Protein AF-A0A3C0CHG9-F1 (afdb_monomer_lite)

pLDDT: mean 82.97, std 8.69, range [50.59, 94.19]

Foldseek 3Di:
DVVLLVLLLVVQVVVVDWAAPVVSCVVVVQDPVCVVVNVVSVVVCVVVLQWDADPVRTIHGDPPFPFFKWFFQADEPFWTWTAGPVGDDIAIETPVQCPQADHGFIFGWGPWDQDPVGIYTGGPDGPGHDAQKWKFFWADDPNFIWGDTPGRYPDTHTDDDDPDPVDDGGDIDIDRDDDD

Radius of gyration: 2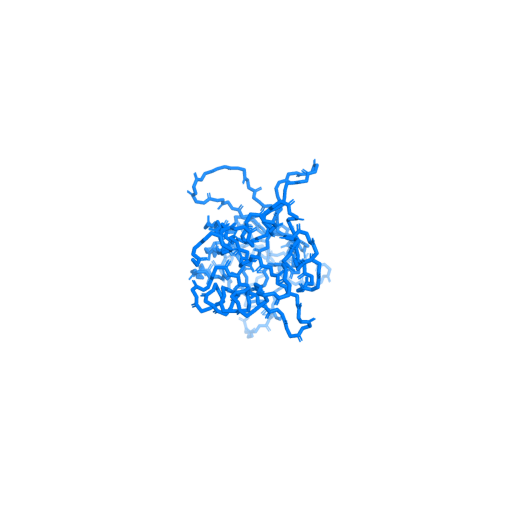4.51 Å; chains: 1; bounding box: 58×36×68 Å

Secondary structure (DSSP, 8-state):
-HHHHHHHHHHHHHH-S-EEHHHHHHHTT--GGGHHHHHHHHHHHHHTTSSEEETTTEEE-------EEEEEEEEETTEEEEEETT--SPEEEEGGG-TT--TT-EEEEEEEEEETTEEEEEEEEEEEPPP-EEEEEEEEETTEEEEEESSSB-SPEE----S-----TT-EEEEE----

Structure (mmCIF, N/CA/C/O backbone):
data_AF-A0A3C0CHG9-F1
#
_entry.id   AF-A0A3C0CHG9-F1
#
loop_
_atom_site.group_PDB
_atom_site.id
_atom_site.type_symbol
_atom_site.label_atom_id
_atom_site.label_alt_id
_atom_site.label_comp_id
_atom_site.label_asym_id
_atom_site.label_entity_id
_atom_site.label_seq_id
_atom_site.pdbx_PDB_ins_code
_atom_site.Cartn_x
_atom_site.Cartn_y
_atom_site.Cartn_z
_atom_site.occupancy
_atom_site.B_iso_or_equiv
_atom_site.auth_seq_id
_atom_site.auth_comp_id
_atom_site.auth_asym_id
_atom_site.auth_atom_id
_atom_site.pdbx_PDB_model_num
ATOM 1 N N . MET A 1 1 ? -29.498 -2.307 28.612 1.00 56.59 1 MET A N 1
ATOM 2 C CA . MET A 1 1 ? -28.122 -2.745 28.274 1.00 56.59 1 MET A CA 1
ATOM 3 C C . MET A 1 1 ? -27.524 -1.902 27.150 1.00 56.59 1 MET A C 1
ATOM 5 O O . MET A 1 1 ? -26.528 -1.250 27.419 1.00 56.59 1 MET A O 1
ATOM 9 N N . LYS A 1 2 ? -28.190 -1.770 25.990 1.00 63.25 2 LYS A N 1
ATOM 10 C CA . LYS A 1 2 ? -27.731 -0.972 24.826 1.00 63.25 2 LYS A CA 1
ATOM 11 C C . LYS A 1 2 ? -27.345 0.496 25.087 1.00 63.25 2 LYS A C 1
ATOM 13 O O . LYS A 1 2 ? -26.587 1.084 24.329 1.00 63.25 2 LYS A O 1
ATOM 18 N N . GLU A 1 3 ? -27.856 1.107 26.150 1.00 77.06 3 GLU A N 1
ATOM 19 C CA . GLU A 1 3 ? -27.596 2.518 26.459 1.00 77.06 3 GLU A CA 1
ATOM 20 C C . GLU A 1 3 ? -26.171 2.760 26.979 1.00 77.06 3 GLU A C 1
ATOM 22 O O . GLU A 1 3 ? -25.539 3.737 26.594 1.00 77.06 3 GLU A O 1
ATOM 27 N N . ILE A 1 4 ? -25.625 1.823 27.768 1.00 79.56 4 ILE A N 1
ATOM 28 C CA . ILE A 1 4 ? -24.233 1.885 28.250 1.00 79.56 4 ILE A CA 1
ATOM 29 C C . ILE A 1 4 ? -23.265 1.616 27.092 1.00 79.56 4 ILE A C 1
ATOM 31 O O . ILE A 1 4 ? -22.248 2.290 26.969 1.00 79.56 4 ILE A O 1
ATOM 35 N N . GLU A 1 5 ? -23.603 0.671 26.213 1.00 80.75 5 GLU A N 1
ATOM 36 C CA . GLU A 1 5 ? -22.814 0.346 25.020 1.00 80.75 5 GLU A CA 1
ATOM 37 C C . GLU A 1 5 ? -22.651 1.565 24.099 1.00 80.75 5 GLU A C 1
ATOM 39 O O . GLU A 1 5 ? -21.535 1.930 23.731 1.00 80.75 5 GLU A O 1
ATOM 44 N N . ASN A 1 6 ? -23.757 2.251 23.790 1.00 82.00 6 ASN A N 1
ATOM 45 C CA . ASN A 1 6 ? -23.735 3.454 22.957 1.00 82.00 6 ASN A CA 1
ATOM 46 C C . ASN A 1 6 ? -22.951 4.601 23.608 1.00 82.00 6 ASN A C 1
ATOM 48 O O . ASN A 1 6 ? -22.260 5.342 22.914 1.00 82.00 6 ASN A O 1
ATOM 52 N N . GLN A 1 7 ? -23.027 4.748 24.934 1.00 83.69 7 GLN A N 1
ATOM 53 C CA . GLN A 1 7 ? -22.243 5.753 25.651 1.00 83.69 7 GLN A CA 1
ATOM 54 C C . GLN A 1 7 ? -20.735 5.465 25.593 1.00 83.69 7 GLN A C 1
ATOM 56 O O . GLN A 1 7 ? -19.954 6.401 25.434 1.00 83.69 7 GLN A O 1
ATOM 61 N N . ILE A 1 8 ? -20.319 4.194 25.676 1.00 83.88 8 ILE A N 1
ATOM 62 C CA . ILE A 1 8 ? -18.909 3.797 25.522 1.00 83.88 8 ILE A CA 1
ATOM 63 C C . ILE A 1 8 ? -18.410 4.150 24.120 1.00 83.88 8 ILE A C 1
ATOM 65 O O . ILE A 1 8 ? -17.364 4.784 23.997 1.00 83.88 8 ILE A O 1
ATOM 69 N N . ILE A 1 9 ? -19.167 3.784 23.078 1.00 82.44 9 ILE A N 1
ATOM 70 C CA . ILE A 1 9 ? -18.822 4.102 21.684 1.00 82.44 9 ILE A CA 1
ATOM 71 C C . ILE A 1 9 ? -18.689 5.614 21.510 1.00 82.44 9 ILE A C 1
ATOM 73 O O . ILE A 1 9 ? -17.646 6.078 21.064 1.00 82.44 9 ILE A O 1
ATOM 77 N N . ARG A 1 10 ? -19.691 6.384 21.942 1.00 82.69 10 ARG A N 1
ATOM 78 C CA . ARG A 1 10 ? -19.687 7.843 21.813 1.00 82.69 10 ARG A CA 1
ATOM 79 C C . ARG A 1 10 ? -18.509 8.495 22.539 1.00 82.69 10 ARG A C 1
ATOM 81 O O . ARG A 1 10 ? -17.868 9.380 21.991 1.00 82.69 10 ARG A O 1
ATOM 88 N N . CYS A 1 11 ? -18.186 8.030 23.745 1.00 82.75 11 CYS A N 1
ATOM 89 C CA . CYS A 1 11 ? -17.047 8.536 24.510 1.00 82.75 11 CYS A CA 1
ATOM 90 C C . CYS A 1 11 ? -15.707 8.252 23.806 1.00 82.75 11 CYS A C 1
ATOM 92 O O . CYS A 1 11 ? -14.792 9.075 23.842 1.00 82.75 11 CYS A O 1
ATOM 94 N N . LEU A 1 12 ? -15.586 7.092 23.154 1.00 81.62 12 LEU A N 1
ATOM 95 C CA . LEU A 1 12 ? -14.411 6.747 22.353 1.00 81.62 12 LEU A CA 1
ATOM 96 C C . LEU A 1 12 ? -14.358 7.543 21.036 1.00 81.62 12 LEU A C 1
ATOM 98 O O . LEU A 1 12 ? -13.265 7.925 20.620 1.00 81.62 12 LEU A O 1
ATOM 102 N N . GLU A 1 13 ? -15.506 7.822 20.407 1.00 77.62 13 GLU A N 1
ATOM 103 C CA . GLU A 1 13 ? -15.609 8.660 19.201 1.00 77.62 13 GLU A CA 1
ATOM 104 C C . GLU A 1 13 ? -15.203 10.110 19.502 1.00 77.62 13 GLU A C 1
ATOM 106 O O . GLU A 1 13 ? -14.394 10.679 18.773 1.00 77.62 13 GLU A O 1
ATOM 111 N N . GLU A 1 14 ? -15.691 10.682 20.608 1.00 76.56 14 GLU A N 1
ATOM 112 C CA . GLU A 1 14 ? -15.357 12.045 21.048 1.00 76.56 14 GLU A CA 1
ATOM 113 C C . GLU A 1 14 ? -13.877 12.179 21.454 1.00 76.56 14 GLU A C 1
ATOM 115 O O . GLU A 1 14 ? -13.256 13.214 21.211 1.00 76.56 14 GLU A O 1
ATOM 120 N N . SER A 1 15 ? -13.275 11.130 22.027 1.00 72.00 15 SER A N 1
ATOM 121 C CA . SER A 1 15 ? -11.857 11.145 22.411 1.00 72.00 15 SER A CA 1
ATOM 122 C C . SER A 1 15 ? -10.896 10.917 21.240 1.00 72.00 15 SER A C 1
ATOM 124 O O . SER A 1 15 ? -9.725 11.290 21.355 1.00 72.00 15 SER A O 1
ATOM 126 N N . GLY A 1 16 ? -11.326 10.241 20.168 1.00 64.94 16 GLY A N 1
ATOM 127 C CA . GLY A 1 16 ? -10.502 9.923 18.993 1.00 64.94 16 GLY A CA 1
ATOM 128 C C . GLY A 1 16 ? -9.235 9.094 19.271 1.00 64.94 16 GLY A C 1
ATOM 129 O O . GLY A 1 16 ? -8.379 8.961 18.397 1.00 64.94 16 GLY A O 1
ATOM 130 N N . GLN A 1 17 ? -9.066 8.560 20.485 1.00 73.25 17 GLN A N 1
ATOM 131 C CA . GLN A 1 17 ? -7.865 7.852 20.935 1.00 73.25 17 GLN A CA 1
ATOM 132 C C . GLN A 1 17 ? -8.225 6.663 21.828 1.00 73.25 17 GLN A C 1
ATOM 134 O O . GLN A 1 17 ? -9.326 6.560 22.365 1.00 73.25 17 GLN A O 1
ATOM 139 N N . SER A 1 18 ? -7.262 5.756 22.025 1.00 78.81 18 SER A N 1
ATOM 140 C CA . SER A 1 18 ? -7.417 4.673 23.000 1.00 78.81 18 SER A CA 1
ATOM 141 C C . SER A 1 18 ? -7.530 5.235 24.419 1.00 78.81 18 SER A C 1
ATOM 143 O O . SER A 1 18 ? -6.669 6.008 24.839 1.00 78.81 18 SER A O 1
ATOM 145 N N . LEU A 1 19 ? -8.528 4.799 25.183 1.00 83.31 19 LEU A N 1
ATOM 146 C CA . LEU A 1 19 ? -8.748 5.210 26.570 1.00 83.31 19 LEU A CA 1
ATOM 147 C C . LEU A 1 19 ? -8.540 4.034 27.535 1.00 83.31 19 LEU A C 1
ATOM 149 O O . LEU A 1 19 ? -8.938 2.905 27.239 1.00 83.31 19 LEU A O 1
ATOM 153 N N . PRO A 1 20 ? -7.929 4.241 28.712 1.00 86.44 20 PRO A N 1
ATOM 154 C CA . PRO A 1 20 ? -7.931 3.234 29.766 1.00 86.44 20 PRO A CA 1
ATOM 155 C C . PRO A 1 20 ? -9.354 2.966 30.271 1.00 86.44 20 PRO A C 1
ATOM 157 O O . PRO A 1 20 ? -10.144 3.894 30.438 1.00 86.44 20 PRO A O 1
ATOM 160 N N . ILE A 1 21 ? -9.645 1.720 30.661 1.00 85.00 21 ILE A N 1
ATOM 161 C CA . ILE A 1 21 ? -10.936 1.352 31.286 1.00 85.00 21 ILE A CA 1
ATOM 162 C C . ILE A 1 21 ? -11.252 2.239 32.505 1.00 85.00 21 ILE A C 1
ATOM 164 O O . ILE A 1 21 ? -12.405 2.574 32.769 1.00 85.00 21 ILE A O 1
ATOM 168 N N . ARG A 1 22 ? -10.221 2.651 33.254 1.00 84.06 22 ARG A N 1
ATOM 169 C CA . ARG A 1 22 ? -10.377 3.534 34.419 1.00 84.06 22 ARG A CA 1
ATOM 170 C C . ARG A 1 22 ? -10.904 4.918 34.052 1.00 84.06 22 ARG A C 1
ATOM 172 O O . ARG A 1 22 ? -11.677 5.467 34.831 1.00 84.06 22 ARG A O 1
ATOM 179 N N . ASP A 1 23 ? -10.491 5.453 32.910 1.00 84.75 23 ASP A N 1
ATOM 180 C CA . ASP A 1 23 ? -10.904 6.783 32.472 1.00 84.75 23 ASP A CA 1
ATOM 181 C C . ASP A 1 23 ? -12.315 6.722 31.893 1.00 84.75 23 ASP A C 1
ATOM 183 O O . ASP A 1 23 ? -13.147 7.529 32.285 1.00 84.75 23 ASP A O 1
ATOM 187 N N . LEU A 1 24 ? -12.646 5.671 31.132 1.00 83.94 24 LEU A N 1
ATOM 188 C CA . LEU A 1 24 ? -14.024 5.410 30.695 1.00 83.94 24 LEU A CA 1
ATOM 189 C C . LEU A 1 24 ? -14.999 5.318 31.876 1.00 83.94 24 LEU A C 1
ATOM 191 O O . LEU A 1 24 ? -16.062 5.928 31.8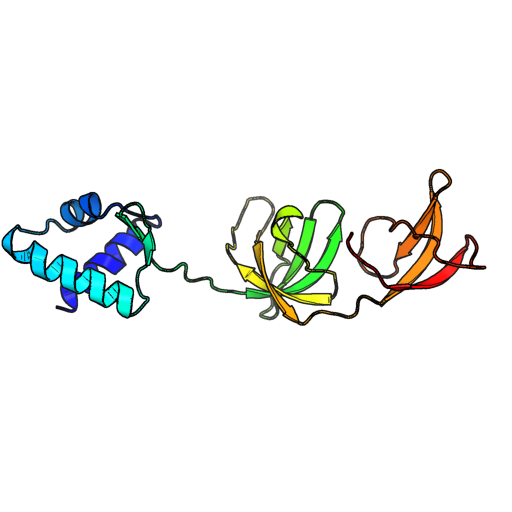52 1.00 83.94 24 LEU A O 1
ATOM 195 N N . LEU A 1 25 ? -14.630 4.609 32.949 1.00 84.69 25 LEU A N 1
ATOM 196 C CA . LEU A 1 25 ? -15.462 4.518 34.156 1.00 84.69 25 LEU A CA 1
ATOM 197 C C . LEU A 1 25 ? -15.693 5.880 34.830 1.00 84.69 25 LEU A C 1
ATOM 199 O O . LEU A 1 25 ? -16.756 6.088 35.422 1.00 84.69 25 LEU A O 1
ATOM 203 N N . LYS A 1 26 ? -14.701 6.779 34.783 1.00 83.81 26 LYS A N 1
ATOM 204 C CA . LYS A 1 26 ? -14.797 8.131 35.349 1.00 83.81 26 LYS A CA 1
ATOM 205 C C . LYS A 1 26 ? -15.635 9.049 34.467 1.00 83.81 26 LYS A C 1
ATOM 207 O O . LYS A 1 26 ? -16.535 9.700 34.992 1.00 83.81 26 LYS A O 1
ATOM 212 N N . GLU A 1 27 ? -15.367 9.056 33.166 1.00 82.19 27 GLU A N 1
ATOM 213 C CA . GLU A 1 27 ? -16.036 9.911 32.180 1.00 82.19 27 GLU A CA 1
ATOM 214 C C . GLU A 1 27 ? -17.534 9.602 32.119 1.00 82.19 27 GLU A C 1
ATOM 216 O O . GLU A 1 27 ? -18.383 10.482 32.240 1.00 82.19 27 GLU A O 1
ATOM 221 N N . LEU A 1 28 ? -17.869 8.310 32.102 1.00 80.88 28 LEU A N 1
ATOM 222 C CA . LEU A 1 28 ? -19.245 7.810 32.105 1.00 80.88 28 LEU A CA 1
ATOM 223 C C . LEU A 1 28 ? -19.903 7.841 33.495 1.00 80.88 28 LEU A C 1
ATOM 225 O O . LEU A 1 28 ? -21.049 7.420 33.648 1.00 80.88 28 LEU A O 1
ATOM 229 N N . ARG A 1 29 ? -19.180 8.307 34.525 1.00 82.88 29 ARG A N 1
ATOM 230 C CA . ARG A 1 29 ? -19.631 8.400 35.927 1.00 82.88 29 ARG A CA 1
ATOM 231 C C . ARG A 1 29 ? -20.322 7.122 36.421 1.00 82.88 29 ARG A C 1
ATOM 233 O O . ARG A 1 29 ? -21.344 7.169 37.111 1.00 82.88 29 ARG A O 1
ATOM 240 N N . VAL A 1 30 ? -19.752 5.965 36.081 1.00 81.31 30 VAL A N 1
ATOM 241 C CA . VAL A 1 30 ? -20.359 4.655 36.352 1.00 81.31 30 VAL A CA 1
ATOM 242 C C . VAL A 1 30 ? -20.411 4.402 37.859 1.00 81.31 30 VAL A C 1
ATOM 244 O O . VAL A 1 30 ? -19.385 4.320 38.543 1.00 81.31 30 VAL A O 1
ATOM 247 N N . ARG A 1 31 ? -21.623 4.234 38.399 1.00 81.12 31 ARG A N 1
ATOM 248 C CA . ARG A 1 31 ? -21.820 3.916 39.821 1.00 81.12 31 ARG A CA 1
ATOM 249 C C . ARG A 1 31 ? -21.332 2.501 40.138 1.00 81.12 31 ARG A C 1
ATOM 251 O O . ARG A 1 31 ? -21.325 1.621 39.280 1.00 81.12 31 ARG A O 1
ATOM 258 N N . ARG A 1 32 ? -20.982 2.230 41.406 1.00 78.88 32 ARG A N 1
ATOM 259 C CA . ARG A 1 32 ? -20.532 0.887 41.847 1.00 78.88 32 ARG A CA 1
ATOM 260 C C . ARG A 1 32 ? -21.523 -0.226 41.483 1.00 78.88 32 ARG A C 1
ATOM 262 O O . ARG A 1 32 ? -21.079 -1.300 41.095 1.00 78.88 32 ARG A O 1
ATOM 269 N N . SER A 1 33 ? -22.827 0.047 41.547 1.00 81.75 33 SER A N 1
ATOM 270 C CA . SER A 1 33 ? -23.891 -0.889 41.155 1.00 81.75 33 SER A CA 1
ATOM 271 C C . SER A 1 33 ? -23.913 -1.205 39.654 1.00 81.75 33 SER A C 1
ATOM 273 O O . SER A 1 33 ? -24.344 -2.283 39.263 1.00 81.75 33 SER A O 1
ATOM 275 N N . GLN A 1 34 ? -23.411 -0.299 38.812 1.00 81.25 34 GLN A N 1
ATOM 276 C CA . GLN A 1 34 ? -23.421 -0.418 37.352 1.00 81.25 34 GLN A CA 1
ATOM 277 C C . GLN A 1 34 ? -22.118 -0.993 36.784 1.00 81.25 34 GLN A C 1
ATOM 279 O O . GLN A 1 34 ? -22.065 -1.310 35.600 1.00 81.25 34 GLN A O 1
ATOM 284 N N . LYS A 1 35 ? -21.080 -1.203 37.609 1.00 82.06 35 LYS A N 1
ATOM 285 C CA . LYS A 1 35 ? -19.803 -1.780 37.153 1.00 82.06 35 LYS A CA 1
ATOM 286 C C . LYS A 1 35 ? -19.971 -3.132 36.461 1.00 82.06 35 LYS A C 1
ATOM 288 O O . LYS A 1 35 ? -19.344 -3.361 35.436 1.00 82.06 35 LYS A O 1
ATOM 293 N N . LYS A 1 36 ? -20.815 -4.018 36.999 1.00 84.94 36 LYS A N 1
ATOM 294 C CA . LYS A 1 36 ? -21.037 -5.351 36.416 1.00 84.94 36 LYS A CA 1
ATOM 295 C C . LYS A 1 36 ? -21.674 -5.254 35.023 1.00 84.94 36 LYS A C 1
ATOM 297 O O . LYS A 1 36 ? -21.240 -5.943 34.110 1.00 84.94 36 LYS A O 1
ATOM 302 N N . ALA A 1 37 ? -22.633 -4.341 34.863 1.00 85.06 37 ALA A N 1
ATOM 303 C CA . ALA A 1 37 ? -23.266 -4.055 33.578 1.00 85.06 37 ALA A CA 1
ATOM 304 C C . ALA A 1 37 ? -22.298 -3.389 32.585 1.00 85.06 37 ALA A C 1
ATOM 306 O O . ALA A 1 37 ? -22.366 -3.672 31.397 1.00 85.06 37 ALA A O 1
ATOM 307 N N . PHE A 1 38 ? -21.376 -2.545 33.063 1.00 86.31 38 PHE A N 1
ATOM 308 C CA . PHE A 1 38 ? -20.343 -1.925 32.232 1.00 86.31 38 PHE A CA 1
ATOM 309 C C . PHE A 1 38 ? -1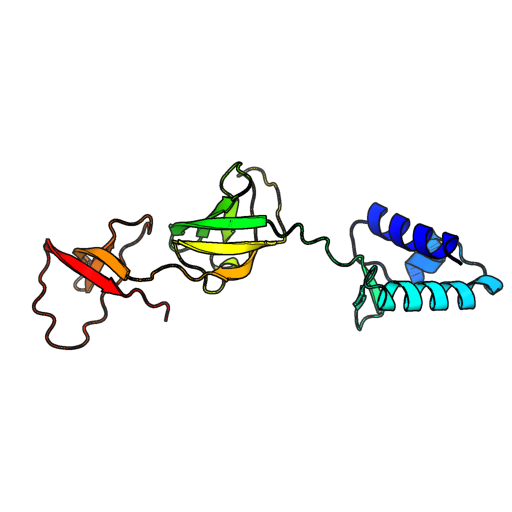9.369 -2.954 31.653 1.00 86.31 38 PHE A C 1
ATOM 311 O O . PHE A 1 38 ? -19.106 -2.922 30.459 1.00 86.31 38 PHE A O 1
ATOM 318 N N . PHE A 1 39 ? -18.863 -3.883 32.473 1.00 86.31 39 PHE A N 1
ATOM 319 C CA . PHE A 1 39 ? -17.983 -4.944 31.974 1.00 86.31 39 PHE A CA 1
ATOM 320 C C . PHE A 1 39 ? -18.712 -5.877 31.003 1.00 86.31 39 PHE A C 1
ATOM 322 O O . PHE A 1 39 ? -18.168 -6.170 29.952 1.00 86.31 39 PHE A O 1
ATOM 329 N N . GLN A 1 40 ? -19.971 -6.242 31.279 1.00 87.00 40 GLN A N 1
ATOM 330 C CA . GLN A 1 40 ? -20.780 -7.010 30.323 1.00 87.00 40 GLN A CA 1
ATOM 331 C C . GLN A 1 40 ? -20.997 -6.274 28.994 1.00 87.00 40 GLN A C 1
ATOM 333 O O . GLN A 1 40 ? -20.939 -6.898 27.942 1.00 87.00 40 GLN A O 1
ATOM 338 N N . ALA A 1 41 ? -21.236 -4.961 29.033 1.00 85.62 41 ALA A N 1
ATOM 339 C CA . ALA A 1 41 ? -21.348 -4.144 27.828 1.00 85.62 41 ALA A CA 1
ATOM 340 C C . ALA A 1 41 ? -20.014 -4.064 27.070 1.00 85.62 41 ALA A C 1
ATOM 342 O O . ALA A 1 41 ? -20.008 -4.107 25.847 1.00 85.62 41 ALA A O 1
ATOM 343 N N . LEU A 1 42 ? -18.887 -3.970 27.784 1.00 86.56 42 LEU A N 1
ATOM 344 C CA . LEU A 1 42 ? -17.552 -3.973 27.188 1.00 86.56 42 LEU A CA 1
ATOM 345 C C . LEU A 1 42 ? -17.269 -5.307 26.480 1.00 86.56 42 LEU A C 1
ATOM 347 O O . LEU A 1 42 ? -16.907 -5.303 25.311 1.00 86.56 42 LEU A O 1
ATOM 351 N N . ASP A 1 43 ? -17.503 -6.427 27.164 1.00 86.12 43 ASP A N 1
ATOM 352 C CA . ASP A 1 43 ? -17.299 -7.772 26.615 1.00 86.12 43 ASP A CA 1
ATOM 353 C C . ASP A 1 43 ? -18.228 -8.025 25.416 1.00 86.12 43 ASP A C 1
ATOM 355 O O . ASP A 1 43 ? -17.807 -8.594 24.411 1.00 86.12 43 ASP A O 1
ATOM 359 N N . GLY A 1 44 ? -19.480 -7.557 25.490 1.00 86.44 44 GLY A N 1
ATOM 360 C CA . GLY A 1 44 ? -20.436 -7.626 24.383 1.00 86.44 44 GLY A CA 1
ATOM 361 C C . GLY A 1 44 ? -20.002 -6.789 23.179 1.00 86.44 44 GLY A C 1
ATOM 362 O O . GLY A 1 44 ? -20.051 -7.264 22.051 1.00 86.44 44 GLY A O 1
ATOM 363 N N . LEU A 1 45 ? -19.506 -5.570 23.403 1.00 85.31 45 LEU A N 1
ATOM 364 C CA . LEU A 1 45 ? -18.968 -4.717 22.340 1.00 85.31 45 LEU A CA 1
ATOM 365 C C . LEU A 1 45 ? -17.681 -5.279 21.723 1.00 85.31 45 LEU A C 1
ATOM 367 O O . LEU A 1 45 ? -17.444 -5.072 20.532 1.00 85.31 45 LEU A O 1
ATOM 371 N N . GLU A 1 46 ? -16.846 -5.952 22.516 1.00 83.12 46 GLU A N 1
ATOM 372 C CA . GLU A 1 46 ? -15.645 -6.638 22.035 1.00 83.12 46 GLU A CA 1
ATOM 373 C C . GLU A 1 46 ? -16.017 -7.873 21.202 1.00 83.12 46 GLU A C 1
ATOM 375 O O . GLU A 1 46 ? -15.483 -8.051 20.108 1.00 83.12 46 GLU A O 1
ATOM 380 N N . GLN A 1 47 ? -16.988 -8.677 21.656 1.00 82.50 47 GLN A N 1
ATOM 381 C CA . GLN A 1 47 ? -17.537 -9.799 20.881 1.00 82.50 47 GLN A CA 1
ATOM 382 C C . GLN A 1 47 ? -18.203 -9.345 19.579 1.00 82.50 47 GLN A C 1
ATOM 384 O O . GLN A 1 47 ? -18.005 -9.975 18.542 1.00 82.50 47 GLN A O 1
ATOM 389 N N . ASP A 1 48 ? -18.942 -8.236 19.618 1.00 80.69 48 ASP A N 1
ATOM 390 C CA . ASP A 1 48 ? -19.561 -7.617 18.443 1.00 80.69 48 ASP A CA 1
ATOM 391 C C . ASP A 1 48 ? -18.528 -6.946 17.514 1.00 80.69 48 ASP A C 1
ATOM 393 O O . ASP A 1 48 ? -18.891 -6.442 16.449 1.00 80.69 48 ASP A O 1
ATOM 397 N N . GLY A 1 49 ? -17.250 -6.882 17.910 1.00 75.94 49 GLY A N 1
ATOM 398 C CA . GLY A 1 49 ? -16.184 -6.238 17.143 1.00 75.94 49 GLY A CA 1
ATOM 399 C C . GLY A 1 49 ? -16.346 -4.722 17.008 1.00 75.94 49 GLY A C 1
ATOM 400 O O . GLY A 1 49 ? -15.775 -4.126 16.098 1.00 75.94 49 GLY A O 1
ATOM 401 N N . LYS A 1 50 ? -17.134 -4.084 17.883 1.00 80.00 50 LYS A N 1
ATOM 402 C CA . LYS A 1 50 ? -17.368 -2.629 17.908 1.00 80.00 50 LYS A CA 1
ATOM 403 C C . LYS A 1 50 ? -16.344 -1.862 18.733 1.00 80.00 50 LYS A C 1
ATOM 405 O O . LYS A 1 50 ? -16.295 -0.640 18.618 1.00 80.00 50 LYS A O 1
ATOM 410 N N . ILE A 1 51 ? -15.562 -2.551 19.562 1.00 84.94 51 ILE A N 1
ATOM 411 C CA . ILE A 1 51 ? -14.396 -2.036 20.293 1.00 84.94 51 ILE A CA 1
ATOM 412 C C . ILE A 1 51 ? -13.302 -3.104 20.307 1.00 84.94 51 ILE A C 1
ATOM 414 O O . ILE A 1 51 ? -13.589 -4.295 20.233 1.00 84.94 51 ILE A O 1
ATOM 418 N N . THR A 1 52 ? -12.057 -2.675 20.473 1.00 79.56 52 THR A N 1
ATOM 419 C CA . THR A 1 52 ? -10.913 -3.563 20.676 1.00 79.56 52 THR A CA 1
ATOM 420 C C . THR A 1 52 ? -10.243 -3.221 22.001 1.00 79.56 52 THR A C 1
ATOM 422 O O . THR A 1 52 ? -9.935 -2.052 22.279 1.00 79.56 52 THR A O 1
ATOM 425 N N . VAL A 1 53 ? -9.970 -4.232 22.828 1.00 82.06 53 VAL A N 1
ATOM 426 C CA . VAL A 1 53 ? -9.237 -4.058 24.085 1.00 82.06 53 VAL A CA 1
ATOM 427 C C . VAL A 1 53 ? -7.786 -4.502 23.899 1.00 82.06 53 VAL A C 1
ATOM 429 O O . VAL A 1 53 ? -7.466 -5.646 23.594 1.00 82.06 53 VAL A O 1
ATOM 432 N N . SER A 1 54 ? -6.853 -3.570 24.073 1.00 78.00 54 SER A N 1
ATOM 433 C CA . SER A 1 54 ? -5.422 -3.878 24.062 1.00 78.00 54 SER A CA 1
ATOM 434 C C . SER A 1 54 ? -5.031 -4.676 25.310 1.00 78.00 54 SER A C 1
ATOM 436 O O . SER A 1 54 ? -5.574 -4.443 26.390 1.00 78.00 54 SER A O 1
ATOM 438 N N . LYS A 1 55 ? -3.976 -5.502 25.222 1.00 71.06 55 LYS A N 1
ATOM 439 C CA . LYS A 1 55 ? -3.388 -6.242 26.364 1.00 71.06 55 LYS A CA 1
ATOM 440 C C . LYS A 1 55 ? -3.032 -5.356 27.570 1.00 71.06 55 LYS A C 1
ATOM 442 O O . LYS A 1 55 ? -2.898 -5.853 28.680 1.00 71.06 55 LYS A O 1
ATOM 447 N N . LYS A 1 56 ? -2.876 -4.042 27.363 1.00 71.25 56 LYS A N 1
ATOM 448 C CA . LYS A 1 56 ? -2.635 -3.039 28.418 1.00 71.25 56 LYS A CA 1
ATOM 449 C C . LYS A 1 56 ? -3.920 -2.501 29.080 1.00 71.25 56 LYS A C 1
ATOM 451 O O . LYS A 1 56 ? -3.843 -1.524 29.819 1.00 71.25 56 LYS A O 1
ATOM 456 N N . GLY A 1 57 ? -5.093 -3.077 28.801 1.00 75.38 57 GLY A N 1
ATOM 457 C CA . GLY A 1 57 ? -6.381 -2.631 29.352 1.00 75.38 57 GLY A CA 1
ATOM 458 C C . GLY A 1 57 ? -6.855 -1.284 28.795 1.00 75.38 57 GLY A C 1
ATOM 459 O O . GLY A 1 57 ? -7.493 -0.503 29.506 1.00 75.38 57 GLY A O 1
ATOM 460 N N . ARG A 1 58 ? -6.489 -0.982 27.543 1.00 80.44 58 ARG A N 1
ATOM 461 C CA . ARG A 1 58 ? -6.933 0.219 26.822 1.00 80.44 58 ARG A CA 1
ATOM 462 C C . ARG A 1 58 ? -7.977 -0.166 25.789 1.00 80.44 58 ARG A C 1
ATOM 464 O O . ARG A 1 58 ? -7.727 -1.061 24.987 1.00 80.44 58 ARG A O 1
ATOM 471 N N . VAL A 1 59 ? -9.097 0.532 25.800 1.00 83.88 59 VAL A N 1
ATOM 472 C CA . VAL A 1 59 ? -10.215 0.350 24.883 1.00 83.88 59 VAL A CA 1
ATOM 473 C C . VAL A 1 59 ? -10.082 1.373 23.765 1.00 83.88 59 VAL A C 1
ATOM 475 O O . VAL A 1 59 ? -9.775 2.537 24.018 1.00 83.88 59 VAL A O 1
ATOM 478 N N . HIS A 1 60 ? -10.277 0.943 22.531 1.00 82.38 60 HIS A N 1
ATOM 479 C CA . HIS A 1 60 ? -10.345 1.819 21.369 1.00 82.38 60 HIS A CA 1
ATOM 480 C C . HIS A 1 60 ? -11.444 1.324 20.445 1.00 82.38 60 HIS A C 1
ATOM 482 O O . HIS A 1 60 ? -11.794 0.144 20.468 1.00 82.38 60 HIS A O 1
ATOM 488 N N . LEU A 1 61 ? -11.990 2.228 19.638 1.00 77.81 61 LEU A N 1
ATOM 489 C CA . LEU A 1 61 ? -12.805 1.800 18.514 1.00 77.81 61 LEU A CA 1
ATOM 490 C C . LEU A 1 61 ? -11.907 0.998 17.561 1.00 77.81 61 LEU A C 1
ATOM 492 O O . LEU A 1 61 ? -10.732 1.353 17.407 1.00 77.81 61 LEU A O 1
ATOM 496 N N . PRO A 1 62 ? -12.423 -0.072 16.934 1.00 67.94 62 PRO A N 1
ATOM 497 C CA . PRO A 1 62 ? -11.759 -0.678 15.803 1.00 67.94 62 PRO A CA 1
ATOM 498 C C . PRO A 1 62 ? -11.601 0.467 14.824 1.00 67.94 62 PRO A C 1
ATOM 500 O O . PRO A 1 62 ? -12.578 1.167 14.538 1.00 67.94 62 PRO A O 1
ATOM 503 N N . GLU A 1 63 ? -10.370 0.727 14.391 1.00 59.94 63 GLU A N 1
ATOM 504 C CA . GLU A 1 63 ? -10.151 1.715 13.351 1.00 59.94 63 GLU A CA 1
ATOM 505 C C . GLU A 1 63 ? -11.128 1.359 12.230 1.00 59.94 63 GLU A C 1
ATOM 507 O O . GLU A 1 63 ? -11.017 0.286 11.625 1.00 59.94 63 GLU A O 1
ATOM 512 N N . LYS A 1 64 ? -12.123 2.228 11.990 1.00 50.59 64 LYS A N 1
ATOM 513 C CA . LYS A 1 64 ? -12.831 2.270 10.717 1.00 50.59 64 LYS A CA 1
ATOM 514 C C . LYS A 1 64 ? -11.744 2.637 9.724 1.00 50.59 64 LYS A C 1
ATOM 516 O O . LYS A 1 64 ? -11.542 3.800 9.395 1.00 50.59 64 LYS A O 1
ATOM 521 N N . SER A 1 65 ? -10.963 1.639 9.339 1.00 52.75 65 SER A N 1
ATOM 522 C CA . SER A 1 65 ? -10.146 1.679 8.156 1.00 52.75 65 SER A CA 1
ATOM 523 C C . SER A 1 65 ? -11.175 1.793 7.051 1.00 52.75 65 SER A C 1
ATOM 525 O O . SER A 1 65 ? -11.722 0.803 6.577 1.00 52.75 65 SER A O 1
ATOM 527 N N . SER A 1 66 ? -11.526 3.031 6.710 1.00 59.94 66 SER A N 1
ATOM 528 C CA . SER A 1 66 ? -12.000 3.357 5.378 1.00 59.94 66 SER A CA 1
ATOM 529 C C . SER A 1 66 ? -10.842 2.979 4.466 1.00 59.94 66 SER A C 1
ATOM 531 O O . SER A 1 66 ? -9.973 3.798 4.169 1.00 59.94 66 SER A O 1
ATOM 533 N N . ALA A 1 67 ? -10.735 1.678 4.209 1.00 73.69 67 ALA A N 1
ATOM 534 C CA . ALA A 1 67 ? -9.732 1.122 3.350 1.00 73.69 67 ALA A CA 1
ATOM 535 C C . ALA A 1 67 ? -10.090 1.644 1.968 1.00 73.69 67 ALA A C 1
ATOM 537 O O . ALA A 1 67 ? -11.162 1.333 1.453 1.00 73.69 67 ALA A O 1
ATOM 538 N N . VAL A 1 68 ? -9.249 2.517 1.434 1.00 84.44 68 VAL A N 1
ATOM 539 C CA . VAL A 1 68 ? -9.454 3.064 0.098 1.00 84.44 68 VAL A CA 1
ATOM 540 C C . VAL A 1 68 ? -8.754 2.135 -0.872 1.00 84.44 68 VAL A C 1
ATOM 542 O O . VAL A 1 68 ? -7.560 1.855 -0.725 1.00 84.44 68 VAL A O 1
ATOM 545 N N . GLU A 1 69 ? -9.515 1.614 -1.824 1.00 90.44 69 GLU A N 1
ATOM 546 C CA . GLU A 1 69 ? -8.971 0.868 -2.950 1.00 90.44 69 GLU A CA 1
ATOM 547 C C . GLU A 1 69 ? -8.273 1.846 -3.888 1.00 90.44 69 GLU A C 1
ATOM 549 O O . GLU A 1 69 ? -8.814 2.896 -4.239 1.00 90.44 69 GLU A O 1
ATOM 554 N N . ALA A 1 70 ? -7.021 1.542 -4.212 1.00 92.88 70 ALA A N 1
ATOM 555 C CA . ALA A 1 70 ? -6.194 2.406 -5.026 1.00 92.88 70 ALA A CA 1
ATOM 556 C C . ALA A 1 70 ? -5.175 1.606 -5.833 1.00 92.88 70 ALA A C 1
ATOM 558 O O . ALA A 1 70 ? -4.715 0.539 -5.423 1.00 92.88 70 ALA A O 1
ATOM 559 N N . THR A 1 71 ? -4.732 2.183 -6.941 1.00 94.19 71 THR A N 1
ATOM 560 C CA . THR A 1 71 ? -3.689 1.619 -7.800 1.00 94.19 71 THR A CA 1
ATOM 561 C C . THR A 1 71 ? -2.385 2.391 -7.634 1.00 94.19 71 THR A C 1
ATOM 563 O O . THR A 1 71 ? -2.376 3.620 -7.705 1.00 94.19 71 THR A O 1
ATOM 566 N N . ILE A 1 72 ? -1.247 1.711 -7.458 1.00 93.69 72 ILE A N 1
ATOM 567 C CA . ILE A 1 72 ? 0.057 2.398 -7.441 1.00 93.69 72 ILE A CA 1
ATOM 568 C C . ILE A 1 72 ? 0.388 2.910 -8.849 1.00 93.69 72 ILE A C 1
ATOM 570 O O . ILE A 1 72 ? 0.630 2.122 -9.764 1.00 93.69 72 ILE A O 1
ATOM 574 N N . VAL A 1 73 ? 0.465 4.230 -9.016 1.00 92.38 73 VAL A N 1
ATOM 575 C CA . VAL A 1 73 ? 0.662 4.874 -10.328 1.00 92.38 73 VAL A CA 1
ATOM 576 C C . VAL A 1 73 ? 2.088 5.349 -10.572 1.00 92.38 73 VAL A C 1
ATOM 578 O O . VAL A 1 73 ? 2.512 5.445 -11.720 1.00 92.38 73 VAL A O 1
ATOM 581 N N . SER A 1 74 ? 2.854 5.647 -9.524 1.00 90.88 74 SER A N 1
ATOM 582 C CA . SER A 1 74 ? 4.251 6.069 -9.671 1.00 90.88 74 SER A CA 1
ATOM 583 C C . SER A 1 74 ? 5.088 5.685 -8.467 1.00 90.88 74 SER A C 1
ATOM 585 O O . SER A 1 74 ? 4.569 5.591 -7.358 1.00 90.88 74 SER A O 1
ATOM 587 N N . TYR A 1 75 ? 6.385 5.472 -8.681 1.00 90.56 75 TYR A N 1
ATOM 588 C CA . TYR A 1 75 ? 7.296 4.989 -7.649 1.00 90.56 75 TYR A CA 1
ATOM 589 C C . TYR A 1 75 ? 8.639 5.727 -7.730 1.00 90.56 75 TYR A C 1
ATOM 591 O O . TYR A 1 75 ? 9.315 5.738 -8.758 1.00 90.56 75 TYR A O 1
ATOM 599 N N . SER A 1 76 ? 9.062 6.289 -6.603 1.00 89.19 76 SER A N 1
ATOM 600 C CA . SER A 1 76 ? 10.356 6.945 -6.383 1.00 89.19 76 SER A CA 1
ATOM 601 C C . SER A 1 76 ? 11.121 6.251 -5.246 1.00 89.19 76 SER A C 1
ATOM 603 O O . SER A 1 76 ? 10.542 5.496 -4.469 1.00 89.19 76 SER A O 1
ATOM 605 N N . ARG A 1 77 ? 12.432 6.503 -5.098 1.00 82.44 77 ARG A N 1
ATOM 606 C CA . ARG A 1 77 ? 13.276 5.808 -4.095 1.00 82.44 77 ARG A CA 1
ATOM 607 C C . ARG A 1 77 ? 12.769 5.895 -2.643 1.00 82.44 77 ARG A C 1
ATOM 609 O O . ARG A 1 77 ? 13.069 4.991 -1.873 1.00 82.44 77 ARG A O 1
ATOM 616 N N . GLY A 1 78 ? 12.016 6.936 -2.275 1.00 86.25 78 GLY A N 1
ATOM 617 C CA . GLY A 1 78 ? 11.511 7.143 -0.907 1.00 86.25 78 GLY A CA 1
ATOM 618 C C . GLY A 1 78 ? 9.989 7.208 -0.766 1.00 86.25 78 GLY A C 1
ATOM 619 O O . GLY A 1 78 ? 9.481 7.320 0.344 1.00 86.25 78 GLY A O 1
ATOM 620 N N . PHE A 1 79 ? 9.241 7.165 -1.866 1.00 90.94 79 PHE A N 1
ATOM 621 C CA . PHE A 1 79 ? 7.786 7.282 -1.830 1.00 90.94 79 PHE A CA 1
ATOM 622 C C . PHE A 1 79 ? 7.157 6.779 -3.124 1.00 90.94 79 PHE A C 1
ATOM 624 O O . PHE A 1 79 ? 7.809 6.740 -4.166 1.00 90.94 79 PHE A O 1
ATOM 631 N N . ALA A 1 80 ? 5.878 6.448 -3.067 1.00 92.44 80 ALA A N 1
ATOM 632 C CA . ALA A 1 80 ? 5.055 6.180 -4.233 1.00 92.44 80 ALA A CA 1
ATOM 633 C C . ALA A 1 80 ? 3.763 6.990 -4.142 1.00 92.44 80 ALA A C 1
ATOM 635 O O . ALA A 1 80 ? 3.389 7.460 -3.065 1.00 92.44 80 ALA A O 1
ATOM 636 N N . PHE A 1 81 ? 3.089 7.125 -5.275 1.00 93.25 81 PHE A N 1
ATOM 637 C CA . PHE A 1 81 ? 1.736 7.658 -5.316 1.00 93.25 81 PHE A CA 1
ATOM 638 C C . PHE A 1 81 ? 0.757 6.561 -5.699 1.00 93.25 81 PHE A C 1
ATOM 640 O O . PHE A 1 81 ? 1.043 5.741 -6.580 1.00 93.25 81 PHE A O 1
ATOM 647 N N . ALA A 1 82 ? -0.392 6.575 -5.038 1.00 93.50 82 ALA A N 1
ATOM 648 C CA . ALA A 1 82 ? -1.502 5.686 -5.311 1.00 93.50 82 ALA A CA 1
ATOM 649 C C . ALA A 1 82 ? -2.725 6.499 -5.716 1.00 93.50 82 ALA A C 1
ATOM 651 O O . ALA A 1 82 ? -3.068 7.474 -5.052 1.00 93.50 82 ALA A O 1
ATOM 652 N N . ARG A 1 83 ? -3.370 6.089 -6.801 1.00 93.12 83 ARG A N 1
ATOM 653 C CA . ARG A 1 83 ? -4.592 6.705 -7.293 1.00 93.12 83 ARG A CA 1
ATOM 654 C C . ARG A 1 83 ? -5.803 5.975 -6.718 1.00 93.12 83 ARG A C 1
ATOM 656 O O . ARG A 1 83 ? -5.883 4.773 -6.963 1.00 93.12 83 ARG A O 1
ATOM 663 N N . PRO A 1 84 ? -6.703 6.657 -5.996 1.00 91.00 84 PRO A N 1
ATOM 664 C CA . PRO A 1 84 ? -7.959 6.067 -5.546 1.00 91.00 84 PRO A CA 1
ATOM 665 C C . PRO A 1 84 ? -8.823 5.600 -6.725 1.00 91.00 84 PRO A C 1
ATOM 667 O O . PRO A 1 84 ? -8.915 6.304 -7.735 1.00 91.00 84 PRO A O 1
ATOM 670 N N . ASP A 1 85 ? -9.484 4.453 -6.584 1.00 86.94 85 ASP A N 1
ATOM 671 C CA . ASP A 1 85 ? -10.396 3.916 -7.605 1.00 86.94 85 ASP A CA 1
ATOM 672 C C . ASP A 1 85 ? -11.757 4.646 -7.596 1.00 86.94 85 ASP A C 1
ATOM 674 O O . ASP A 1 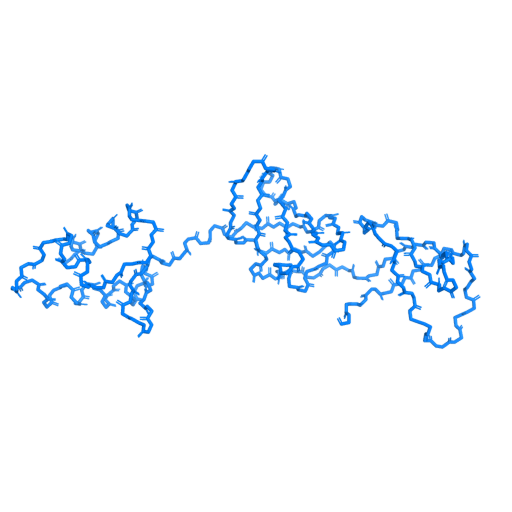85 ? -12.423 4.741 -8.628 1.00 86.94 85 ASP A O 1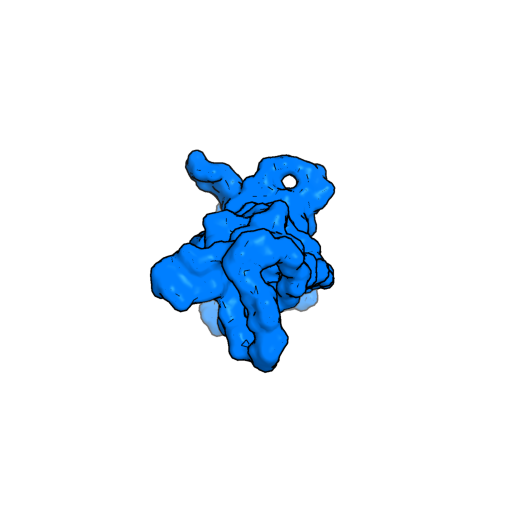
ATOM 678 N N . ASP A 1 86 ? -12.148 5.231 -6.458 1.00 77.00 86 ASP A N 1
ATOM 679 C CA . ASP A 1 86 ? -13.339 6.083 -6.301 1.00 77.00 86 ASP A CA 1
ATOM 680 C C . ASP A 1 86 ? -13.175 7.486 -6.916 1.00 77.00 86 ASP A C 1
ATOM 682 O O . ASP A 1 86 ? -14.140 8.249 -7.015 1.00 77.00 86 ASP A O 1
ATOM 686 N N . GLY A 1 87 ? -11.972 7.794 -7.404 1.00 73.56 87 GLY A N 1
ATOM 687 C CA . GLY A 1 87 ? -11.616 9.086 -7.964 1.00 73.56 87 GLY A CA 1
ATOM 688 C C . GLY A 1 87 ? -11.271 10.108 -6.882 1.00 73.56 87 GLY A C 1
ATOM 689 O O . GLY A 1 87 ? -11.815 10.122 -5.784 1.00 73.56 87 GLY A O 1
ATOM 690 N N . GLY A 1 88 ? -10.329 10.992 -7.194 1.00 80.25 88 GLY A N 1
ATOM 691 C CA . GLY A 1 88 ? -9.820 11.976 -6.246 1.00 80.25 88 GLY A CA 1
ATOM 692 C C . GLY A 1 88 ? -8.358 12.298 -6.505 1.00 80.25 88 GLY A C 1
ATOM 693 O O . GLY A 1 88 ? -7.813 11.966 -7.561 1.00 80.25 88 GLY A O 1
ATOM 694 N N . ASP A 1 89 ? -7.737 12.949 -5.527 1.00 83.25 89 ASP A N 1
ATOM 695 C CA . ASP A 1 89 ? -6.316 13.270 -5.572 1.00 83.25 89 ASP A CA 1
ATOM 696 C C . ASP A 1 89 ? -5.459 12.027 -5.295 1.00 83.25 89 ASP A C 1
ATOM 698 O O . ASP A 1 89 ? -5.815 11.154 -4.500 1.00 83.25 89 ASP A O 1
ATOM 702 N N . ASP A 1 90 ? -4.291 11.960 -5.936 1.00 90.50 90 ASP A N 1
ATOM 703 C CA . ASP A 1 90 ? -3.338 10.876 -5.709 1.00 90.50 90 ASP A CA 1
ATOM 704 C C . ASP A 1 90 ? -2.791 10.940 -4.265 1.00 90.50 90 ASP A C 1
ATOM 706 O O . ASP A 1 90 ? -2.309 11.977 -3.798 1.00 90.50 90 ASP A O 1
ATOM 710 N N . LEU A 1 91 ? -2.812 9.807 -3.559 1.00 90.31 91 LEU A N 1
ATOM 711 C CA . LEU A 1 91 ? -2.315 9.700 -2.190 1.00 90.31 91 LEU A CA 1
ATOM 712 C C . LEU A 1 91 ? -0.814 9.445 -2.166 1.00 90.31 91 LEU A C 1
ATOM 714 O O . LEU A 1 91 ? -0.295 8.538 -2.823 1.00 90.31 91 LEU A O 1
ATOM 718 N N . PHE A 1 92 ? -0.118 10.204 -1.329 1.00 92.44 92 PHE A N 1
ATOM 719 C CA . PHE A 1 92 ? 1.295 10.008 -1.052 1.00 92.44 92 PHE A CA 1
ATOM 720 C C . PHE A 1 92 ? 1.514 8.838 -0.086 1.00 92.44 92 PHE A C 1
ATOM 722 O O . PHE A 1 92 ? 0.926 8.783 0.994 1.00 92.44 92 PHE A O 1
ATOM 729 N N . ILE A 1 93 ? 2.436 7.939 -0.416 1.00 92.44 93 ILE A N 1
ATOM 730 C CA . ILE A 1 93 ? 2.792 6.805 0.438 1.00 92.44 93 ILE A CA 1
ATOM 731 C C . ILE A 1 93 ? 4.305 6.780 0.620 1.00 92.44 93 ILE A C 1
ATOM 733 O O . ILE A 1 93 ? 5.065 6.697 -0.343 1.00 92.44 93 ILE A O 1
ATOM 737 N N . HIS A 1 94 ? 4.759 6.809 1.871 1.00 91.44 94 HIS A N 1
ATOM 738 C CA . HIS A 1 94 ? 6.182 6.688 2.186 1.00 91.44 94 HIS A CA 1
ATOM 739 C C . HIS A 1 94 ? 6.705 5.275 1.872 1.00 91.44 94 HIS A C 1
ATOM 741 O O . HIS A 1 94 ? 5.986 4.293 2.065 1.00 91.44 94 HIS A O 1
ATOM 747 N N . SER A 1 95 ? 7.968 5.137 1.455 1.00 87.94 95 SER A N 1
ATOM 748 C CA . SER A 1 95 ? 8.577 3.840 1.101 1.00 87.94 95 SER A CA 1
ATOM 749 C C . SER A 1 95 ? 8.473 2.792 2.211 1.00 87.94 95 SER A C 1
ATOM 751 O O . SER A 1 95 ? 8.261 1.612 1.927 1.00 87.94 95 SER A O 1
ATOM 753 N N . ASP A 1 96 ? 8.565 3.225 3.470 1.00 88.00 96 ASP A N 1
ATOM 754 C CA . ASP A 1 96 ? 8.464 2.353 4.652 1.00 88.00 96 ASP A CA 1
ATOM 755 C C . ASP A 1 96 ? 7.048 1.805 4.859 1.00 88.00 96 ASP A C 1
ATOM 757 O O . ASP A 1 96 ? 6.842 0.788 5.518 1.00 88.00 96 ASP A O 1
ATOM 761 N N . LYS A 1 97 ? 6.057 2.494 4.289 1.00 89.00 97 LYS A N 1
ATOM 762 C CA . LYS A 1 97 ? 4.631 2.175 4.377 1.00 89.00 97 LYS A CA 1
ATOM 763 C C . LYS A 1 97 ? 4.092 1.537 3.100 1.00 89.00 97 LYS A C 1
ATOM 765 O O . LYS A 1 97 ? 2.916 1.194 3.056 1.00 89.00 97 LYS A O 1
ATOM 770 N N . LEU A 1 98 ? 4.941 1.341 2.087 1.00 85.88 98 LEU A N 1
ATOM 771 C CA . LEU A 1 98 ? 4.567 0.720 0.816 1.00 85.88 98 LEU A CA 1
ATOM 772 C C . LEU A 1 98 ? 4.457 -0.808 0.880 1.00 85.88 98 LEU A C 1
ATOM 774 O O . LEU A 1 98 ? 3.814 -1.420 0.028 1.00 85.88 98 LEU A O 1
ATOM 778 N N . LYS A 1 99 ? 5.128 -1.432 1.859 1.00 85.81 99 LYS A N 1
ATOM 779 C CA . LYS A 1 99 ? 5.325 -2.890 1.920 1.00 85.81 99 LYS A CA 1
ATOM 780 C C . LYS A 1 99 ? 5.910 -3.410 0.596 1.00 85.81 99 LYS A C 1
ATOM 782 O O . LYS A 1 99 ? 6.904 -2.864 0.125 1.00 85.81 99 LYS A O 1
ATOM 787 N N . ASP A 1 100 ? 5.280 -4.420 -0.007 1.00 84.62 100 ASP A N 1
ATOM 788 C CA . ASP A 1 100 ? 5.691 -5.072 -1.258 1.00 84.62 100 ASP A CA 1
ATOM 789 C C . ASP A 1 100 ? 4.990 -4.533 -2.512 1.00 84.62 100 ASP A C 1
ATOM 791 O O . ASP A 1 100 ? 5.159 -5.117 -3.591 1.00 84.62 100 ASP A O 1
ATOM 795 N N . ALA A 1 101 ? 4.197 -3.467 -2.373 1.00 89.06 101 ALA A N 1
ATOM 796 C CA . ALA A 1 101 ? 3.474 -2.877 -3.488 1.00 89.06 101 ALA A CA 1
ATOM 797 C C . ALA A 1 101 ? 4.446 -2.322 -4.538 1.00 89.06 101 ALA A C 1
ATOM 799 O O . ALA A 1 101 ? 5.522 -1.805 -4.220 1.00 89.06 101 ALA A O 1
ATOM 800 N N . PHE A 1 102 ? 4.066 -2.450 -5.799 1.00 89.25 102 PHE A N 1
ATOM 801 C CA . PHE A 1 102 ? 4.792 -1.927 -6.945 1.00 89.25 102 PHE A CA 1
ATOM 802 C C . PHE A 1 102 ? 3.828 -1.244 -7.918 1.00 89.25 102 PHE A C 1
ATOM 804 O O . PHE A 1 102 ? 2.618 -1.365 -7.768 1.00 89.25 102 PHE A O 1
ATOM 811 N N . ILE A 1 103 ? 4.356 -0.509 -8.900 1.00 90.38 103 ILE A N 1
ATOM 812 C CA . ILE A 1 103 ? 3.528 0.158 -9.916 1.00 90.38 103 ILE A CA 1
ATOM 813 C C . ILE A 1 103 ? 2.609 -0.860 -10.596 1.00 90.38 103 ILE A C 1
ATOM 815 O O . ILE A 1 103 ? 3.072 -1.919 -11.024 1.00 90.38 103 ILE A O 1
ATOM 819 N N . GLY A 1 104 ? 1.327 -0.512 -10.698 1.00 88.19 104 GLY A N 1
ATOM 820 C CA . GLY A 1 104 ? 0.275 -1.360 -11.254 1.00 88.19 104 GLY A CA 1
ATOM 821 C C . GLY A 1 104 ? -0.313 -2.382 -10.278 1.00 88.19 104 GLY A C 1
ATOM 822 O O . GLY A 1 104 ? -1.216 -3.111 -10.670 1.00 88.19 104 GLY A O 1
ATOM 823 N N . ASP A 1 105 ? 0.170 -2.461 -9.033 1.00 92.44 105 ASP A N 1
ATOM 824 C CA . ASP A 1 105 ? -0.492 -3.249 -7.988 1.00 92.44 105 ASP A CA 1
ATOM 825 C C . ASP A 1 105 ? -1.744 -2.496 -7.485 1.00 92.44 105 ASP A C 1
ATOM 827 O O . ASP A 1 105 ? -1.668 -1.297 -7.187 1.00 92.44 105 ASP A O 1
ATOM 831 N N . HIS A 1 106 ? -2.863 -3.213 -7.327 1.00 92.94 106 HIS A N 1
ATOM 832 C CA . HIS A 1 106 ? -4.034 -2.726 -6.590 1.00 92.94 106 HIS A CA 1
ATOM 833 C C . HIS A 1 106 ? -3.832 -2.971 -5.097 1.00 92.94 106 HIS A C 1
ATOM 835 O O . HIS A 1 106 ? -3.514 -4.081 -4.649 1.00 92.94 106 HIS A O 1
ATOM 841 N N . VAL A 1 107 ? -4.028 -1.926 -4.305 1.00 93.81 107 VAL A N 1
ATOM 842 C CA . VAL A 1 107 ? -3.755 -1.899 -2.874 1.00 93.81 107 VAL A CA 1
ATOM 843 C C . VAL A 1 107 ? -4.940 -1.351 -2.094 1.00 93.81 107 VAL A C 1
ATOM 845 O O . VAL A 1 107 ? -5.675 -0.487 -2.555 1.00 93.81 107 VAL A O 1
ATOM 848 N N . LEU A 1 108 ? -5.081 -1.841 -0.867 1.00 91.38 108 LEU A N 1
ATOM 849 C CA . LEU A 1 108 ? -5.958 -1.267 0.143 1.00 91.38 108 LEU A CA 1
ATOM 850 C C . LEU A 1 108 ? -5.136 -0.320 1.009 1.00 91.38 108 LEU A C 1
ATOM 852 O O . LEU A 1 108 ? -4.188 -0.748 1.683 1.00 91.38 108 LEU A O 1
ATOM 856 N N . LEU A 1 109 ? -5.496 0.955 0.977 1.00 89.38 109 LEU A N 1
ATOM 857 C CA . LEU A 1 109 ? -4.853 2.026 1.719 1.00 89.38 109 LEU A CA 1
ATOM 858 C C . LEU A 1 109 ? -5.584 2.301 3.024 1.00 89.38 109 LEU A C 1
ATOM 860 O O . LEU A 1 109 ? -6.796 2.463 3.038 1.00 89.38 109 LEU A O 1
ATOM 864 N N . ASN A 1 110 ? -4.827 2.421 4.108 1.00 86.94 110 ASN A N 1
ATOM 865 C CA . ASN A 1 110 ? -5.327 2.722 5.444 1.00 86.94 110 ASN A CA 1
ATOM 866 C C . ASN A 1 110 ? -4.620 3.961 6.013 1.00 86.94 110 ASN A C 1
ATOM 868 O O . ASN A 1 110 ? -3.632 4.443 5.454 1.00 86.94 110 ASN A O 1
ATOM 872 N N . ASN A 1 111 ? -5.094 4.435 7.172 1.00 82.44 111 ASN A N 1
ATOM 873 C CA . ASN A 1 111 ? -4.484 5.536 7.928 1.00 82.44 111 ASN A CA 1
ATOM 874 C C . ASN A 1 111 ? -4.294 6.798 7.062 1.00 82.44 111 ASN A C 1
ATOM 876 O O . ASN A 1 111 ? -3.215 7.392 7.046 1.00 82.44 111 ASN A O 1
ATOM 880 N N . ILE A 1 112 ? -5.339 7.177 6.314 1.00 84.06 112 ILE A N 1
ATOM 881 C CA . ILE A 1 112 ? -5.315 8.355 5.444 1.00 84.06 112 ILE A CA 1
ATOM 882 C C . ILE A 1 112 ? -5.244 9.610 6.311 1.00 84.06 112 ILE A C 1
ATOM 884 O O . ILE A 1 112 ? -6.074 9.830 7.193 1.00 84.06 112 ILE A O 1
ATOM 888 N N . ARG A 1 113 ? -4.233 10.436 6.064 1.00 82.62 113 ARG A N 1
ATOM 889 C CA . ARG A 1 113 ? -3.971 11.677 6.789 1.00 82.62 113 ARG A CA 1
ATOM 890 C C . ARG A 1 113 ? -3.828 12.818 5.809 1.00 82.62 113 ARG A C 1
ATOM 892 O O . ARG A 1 113 ? -2.954 12.788 4.943 1.00 82.62 113 ARG A O 1
ATOM 899 N N . THR A 1 114 ? -4.634 13.850 5.996 1.00 79.06 114 THR A N 1
ATOM 900 C CA . THR A 1 114 ? -4.506 15.100 5.249 1.00 79.06 114 THR A CA 1
ATOM 901 C C . THR A 1 114 ? -3.452 15.975 5.915 1.00 79.06 114 THR A C 1
ATOM 903 O O . THR A 1 114 ? -3.575 16.321 7.090 1.00 79.06 114 THR A O 1
ATOM 906 N N . GLY A 1 115 ? -2.401 16.315 5.175 1.00 78.81 115 GLY A N 1
ATOM 907 C CA . GLY A 1 115 ? -1.352 17.226 5.614 1.00 78.81 115 GLY A CA 1
ATOM 908 C C . GLY A 1 115 ? -1.223 18.447 4.699 1.00 78.81 115 GLY A C 1
ATOM 909 O O . GLY A 1 115 ? -1.866 18.519 3.653 1.00 78.81 115 GLY A O 1
ATOM 910 N N . PRO A 1 116 ? -0.331 19.396 5.033 1.00 74.00 116 PRO A N 1
ATOM 911 C CA . PRO A 1 116 ? -0.098 20.600 4.229 1.00 74.00 116 PRO A CA 1
ATOM 912 C C . PRO A 1 116 ? 0.476 20.315 2.829 1.00 74.00 116 PRO A C 1
ATOM 914 O O . PRO A 1 116 ? 0.484 21.198 1.981 1.00 74.00 116 PRO A O 1
ATOM 917 N N . LYS A 1 117 ? 0.972 19.094 2.583 1.00 74.69 117 LYS A N 1
ATOM 918 C CA . LYS A 1 117 ? 1.522 18.641 1.294 1.00 74.69 117 LYS A CA 1
ATOM 919 C C . LYS A 1 117 ? 0.561 17.743 0.499 1.00 74.69 117 LYS A C 1
ATOM 921 O O . LYS A 1 117 ? 0.977 17.180 -0.506 1.00 74.69 117 LYS A O 1
ATOM 926 N N . GLY A 1 118 ? -0.680 17.583 0.962 1.00 80.69 118 GLY A N 1
ATOM 927 C CA . GLY A 1 118 ? -1.676 16.684 0.376 1.00 80.69 118 GLY A CA 1
ATOM 928 C C . GLY A 1 118 ? -2.039 15.513 1.289 1.00 80.69 118 GLY A C 1
ATOM 929 O O . GLY A 1 118 ? -1.678 15.476 2.471 1.00 80.69 118 GLY A O 1
ATOM 930 N N . GLN A 1 119 ? -2.788 14.561 0.737 1.00 85.69 119 GLN A N 1
ATOM 931 C CA . GLN A 1 119 ? -3.204 13.354 1.442 1.00 85.69 119 GLN A CA 1
ATOM 932 C C . GLN A 1 119 ? -2.074 12.323 1.455 1.00 85.69 119 GLN A C 1
ATOM 934 O O . GLN A 1 119 ? -1.395 12.096 0.456 1.00 85.69 119 GLN A O 1
ATOM 939 N N . SER A 1 120 ? -1.873 11.692 2.607 1.00 89.31 120 SER A N 1
ATOM 940 C CA . SER A 1 120 ? -0.904 10.616 2.803 1.00 89.31 120 SER A CA 1
ATOM 941 C C . SER A 1 120 ? -1.598 9.362 3.310 1.00 89.31 120 SER A C 1
ATOM 943 O O . SER A 1 120 ? -2.571 9.471 4.051 1.00 89.31 120 SER A O 1
ATOM 945 N N . ALA A 1 121 ? -1.112 8.186 2.928 1.00 90.94 121 ALA A N 1
ATOM 946 C CA . ALA A 1 121 ? -1.699 6.912 3.321 1.00 90.94 121 ALA A CA 1
ATOM 947 C C . ALA A 1 121 ? -0.639 5.831 3.545 1.00 90.94 121 ALA A C 1
ATOM 949 O O . ALA A 1 121 ? 0.535 5.983 3.196 1.00 90.94 121 ALA A O 1
ATOM 950 N N . GLU A 1 122 ? -1.069 4.718 4.132 1.00 90.88 122 GLU A N 1
ATOM 951 C CA . GLU A 1 122 ? -0.248 3.532 4.352 1.00 90.88 122 GLU A CA 1
ATOM 952 C C . GLU A 1 122 ? -0.847 2.323 3.631 1.00 90.88 122 GLU A C 1
ATOM 954 O O . GLU A 1 122 ? -2.059 2.116 3.662 1.00 90.88 122 GLU A O 1
ATOM 959 N N . VAL A 1 123 ? -0.012 1.475 3.021 1.00 91.38 123 VAL A N 1
ATOM 960 C CA . VAL A 1 123 ? -0.496 0.246 2.376 1.00 91.38 123 VAL A CA 1
ATOM 961 C C . VAL A 1 123 ? -0.883 -0.769 3.450 1.00 91.38 123 VAL A C 1
ATOM 963 O O . VAL A 1 123 ? -0.037 -1.390 4.103 1.00 91.38 123 VAL A O 1
ATOM 966 N N . GLY A 1 124 ? -2.186 -0.981 3.613 1.00 87.69 124 GLY A N 1
ATOM 967 C CA . GLY A 1 124 ? -2.749 -2.020 4.464 1.00 87.69 124 GLY A CA 1
ATOM 968 C C . GLY A 1 124 ? -2.464 -3.407 3.892 1.00 87.69 124 GLY A C 1
ATOM 969 O O . GLY A 1 124 ? -1.850 -4.242 4.563 1.00 87.69 124 GLY A O 1
ATOM 970 N N . LYS A 1 125 ? -2.832 -3.645 2.632 1.00 87.62 125 LYS A N 1
ATOM 971 C CA . LYS A 1 125 ? -2.621 -4.924 1.937 1.00 87.62 125 LYS A CA 1
ATOM 972 C C . LYS A 1 125 ? -2.550 -4.707 0.424 1.00 87.62 125 LYS A C 1
ATOM 974 O O . LYS A 1 125 ? -3.169 -3.787 -0.089 1.00 87.62 125 LYS A O 1
ATOM 979 N N . VAL A 1 126 ? -1.828 -5.576 -0.284 1.00 90.38 126 VAL A N 1
ATOM 980 C CA . VAL A 1 126 ? -1.907 -5.671 -1.751 1.00 90.38 126 VAL A CA 1
ATOM 981 C C . VAL A 1 126 ? -3.071 -6.598 -2.106 1.00 90.38 126 VAL A C 1
ATOM 983 O O . VAL A 1 126 ? -3.041 -7.773 -1.729 1.00 90.38 126 VAL A O 1
ATOM 986 N N . ALA A 1 127 ? -4.103 -6.053 -2.748 1.00 88.12 127 ALA A N 1
ATOM 987 C CA . ALA A 1 127 ? -5.294 -6.785 -3.171 1.00 88.12 127 ALA A CA 1
ATOM 988 C C . ALA A 1 127 ? -4.999 -7.612 -4.427 1.00 88.12 127 ALA A C 1
ATOM 990 O O . ALA A 1 127 ? -5.213 -8.823 -4.429 1.00 88.12 127 ALA A O 1
ATOM 991 N N . GLU A 1 128 ? -4.394 -6.980 -5.434 1.00 90.06 128 GLU A N 1
ATOM 992 C CA . GLU A 1 128 ? -3.992 -7.620 -6.683 1.00 90.06 128 GLU A CA 1
ATOM 993 C C . GLU A 1 128 ? -2.577 -7.182 -7.062 1.00 90.06 128 GLU A C 1
ATOM 995 O O . GLU A 1 128 ? -2.221 -6.008 -6.968 1.00 90.06 128 GLU A O 1
ATOM 1000 N N . LYS A 1 129 ? -1.736 -8.141 -7.460 1.00 88.56 129 LYS A N 1
ATOM 1001 C CA . LYS A 1 129 ? -0.381 -7.842 -7.932 1.00 88.56 129 LYS A CA 1
ATOM 1002 C C . LYS A 1 129 ? -0.417 -7.605 -9.433 1.00 88.56 129 LYS A C 1
ATOM 1004 O O . LYS A 1 129 ? -0.778 -8.505 -10.187 1.00 88.56 129 LYS A O 1
ATOM 1009 N N . GLY A 1 130 ? 0.044 -6.436 -9.846 1.00 82.88 130 GLY A N 1
ATOM 1010 C CA . GLY A 1 130 ? 0.259 -6.085 -11.232 1.00 82.88 130 GLY A CA 1
ATOM 1011 C C . GLY A 1 130 ? 1.427 -6.848 -11.851 1.00 82.88 130 GLY A C 1
ATOM 1012 O O . GLY A 1 130 ? 2.229 -7.533 -11.195 1.00 82.88 130 GLY A O 1
ATOM 1013 N N . ASN A 1 131 ? 1.537 -6.719 -13.170 1.00 81.88 131 ASN A N 1
ATOM 1014 C CA . ASN A 1 131 ? 2.628 -7.327 -13.908 1.00 81.88 131 ASN A CA 1
ATOM 1015 C C . ASN A 1 131 ? 3.947 -6.598 -13.613 1.00 81.88 131 ASN A C 1
ATOM 1017 O O . ASN A 1 131 ? 4.092 -5.404 -13.846 1.00 81.88 131 ASN A O 1
ATOM 1021 N N . ARG A 1 132 ? 4.951 -7.347 -13.152 1.00 85.31 132 ARG A N 1
ATOM 1022 C CA . ARG A 1 132 ? 6.302 -6.828 -12.871 1.00 85.31 132 ARG A CA 1
ATOM 1023 C C . ARG A 1 132 ? 7.242 -6.925 -14.076 1.00 85.31 132 ARG A C 1
ATOM 1025 O O . ARG A 1 132 ? 8.460 -6.899 -13.903 1.00 85.31 132 ARG A O 1
ATOM 1032 N N . LEU A 1 133 ? 6.695 -7.114 -15.275 1.00 87.69 133 LEU A N 1
ATOM 1033 C CA . LEU A 1 133 ? 7.414 -7.012 -16.542 1.00 87.69 133 LEU A CA 1
ATOM 1034 C C . LEU A 1 133 ? 7.373 -5.562 -17.007 1.00 87.69 133 LEU A C 1
ATOM 1036 O O . LEU A 1 133 ? 6.306 -5.031 -17.296 1.00 87.69 133 LEU A O 1
ATOM 1040 N N . VAL A 1 134 ? 8.542 -4.941 -17.084 1.00 88.62 134 VAL A N 1
ATOM 1041 C CA . VAL A 1 134 ? 8.698 -3.542 -17.479 1.00 88.62 134 VAL A CA 1
ATOM 1042 C C . VAL A 1 134 ? 9.555 -3.476 -18.730 1.00 88.62 134 VAL A C 1
ATOM 1044 O O . VAL A 1 134 ? 10.502 -4.252 -18.886 1.00 88.62 134 VAL A O 1
ATOM 1047 N N . THR A 1 135 ? 9.223 -2.565 -19.632 1.00 91.12 135 THR A N 1
ATOM 1048 C CA . THR A 1 135 ? 10.085 -2.216 -20.759 1.00 91.12 135 THR A CA 1
ATOM 1049 C C . THR A 1 135 ? 10.924 -1.002 -20.400 1.00 91.12 135 THR A C 1
ATOM 1051 O O . THR A 1 135 ? 10.520 -0.160 -19.595 1.00 91.12 135 THR A O 1
ATOM 1054 N N . GLY A 1 136 ? 12.116 -0.927 -20.971 1.00 91.44 136 GLY A N 1
ATOM 1055 C CA . GLY A 1 136 ? 13.008 0.199 -20.759 1.00 91.44 136 GLY A CA 1
ATOM 1056 C C . GLY A 1 136 ? 14.222 0.140 -21.667 1.00 91.44 136 GLY A C 1
ATOM 1057 O O . GLY A 1 136 ? 14.420 -0.830 -22.403 1.00 91.44 136 GLY A O 1
ATOM 1058 N N . THR A 1 137 ? 15.031 1.186 -21.597 1.00 91.94 137 THR A N 1
ATOM 1059 C CA . THR A 1 137 ? 16.281 1.300 -22.350 1.00 91.94 137 THR A CA 1
ATOM 1060 C C . THR A 1 137 ? 17.457 1.108 -21.407 1.00 91.94 137 THR A C 1
ATOM 1062 O O . THR A 1 137 ? 17.476 1.657 -20.303 1.00 91.94 137 THR A O 1
ATOM 1065 N N . LEU A 1 138 ? 18.438 0.312 -21.823 1.00 90.50 138 LEU A N 1
ATOM 1066 C CA . LEU A 1 138 ? 19.655 0.109 -21.045 1.00 90.50 138 LEU A CA 1
ATOM 1067 C C . LEU A 1 138 ? 20.574 1.327 -21.143 1.00 90.50 138 LEU A C 1
ATOM 1069 O O . LEU A 1 138 ? 20.859 1.808 -22.239 1.00 90.50 138 LEU A O 1
ATOM 1073 N N . LYS A 1 139 ? 21.074 1.790 -19.999 1.00 89.75 139 LYS A N 1
ATOM 1074 C CA . LYS A 1 139 ? 22.052 2.878 -19.887 1.00 89.75 139 LYS A CA 1
ATOM 1075 C C . LYS A 1 139 ? 23.204 2.460 -18.985 1.00 89.75 139 LYS A C 1
ATOM 1077 O O . LYS A 1 139 ? 23.028 1.610 -18.109 1.00 89.75 139 LYS A O 1
ATOM 1082 N N . MET A 1 140 ? 24.374 3.047 -19.193 1.00 85.75 140 MET A N 1
ATOM 1083 C CA . MET A 1 140 ? 25.494 2.906 -18.268 1.00 85.75 140 MET A CA 1
ATOM 1084 C C . MET A 1 140 ? 25.534 4.104 -17.316 1.00 85.75 140 MET A C 1
ATOM 1086 O O . MET A 1 140 ? 25.762 5.231 -17.739 1.00 85.75 140 MET A O 1
ATOM 1090 N N . GLU A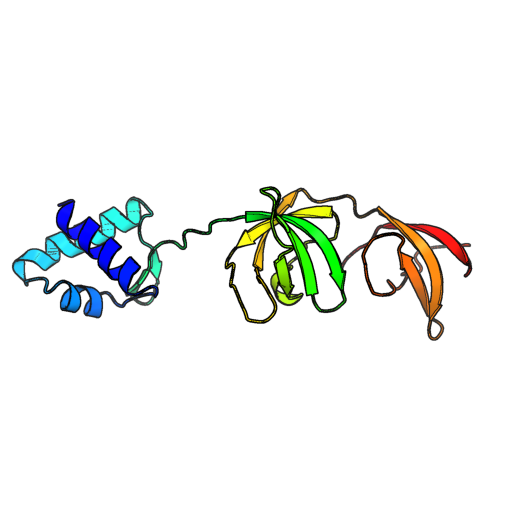 1 141 ? 25.344 3.851 -16.021 1.00 85.69 141 GLU A N 1
ATOM 1091 C CA . GLU A 1 141 ? 25.547 4.835 -14.949 1.00 85.69 141 GLU A CA 1
ATOM 1092 C C . GLU A 1 141 ? 26.674 4.345 -14.038 1.00 85.69 141 GLU A C 1
ATOM 1094 O O . GLU A 1 141 ? 26.610 3.234 -13.510 1.00 85.69 141 GLU A O 1
ATOM 1099 N N . ASP A 1 142 ? 27.730 5.146 -13.878 1.00 83.56 142 ASP A N 1
ATOM 1100 C CA . ASP A 1 142 ? 28.869 4.860 -12.989 1.00 83.56 142 ASP A CA 1
ATOM 1101 C C . ASP A 1 142 ? 29.470 3.447 -13.161 1.00 83.56 142 ASP A C 1
ATOM 1103 O O . ASP A 1 142 ? 29.816 2.758 -12.201 1.00 83.56 142 ASP A O 1
ATOM 1107 N N . GLY A 1 143 ? 29.560 2.965 -14.406 1.00 80.25 143 GLY A N 1
ATOM 1108 C CA . GLY A 1 143 ? 30.082 1.625 -14.713 1.00 80.25 143 GLY A CA 1
ATOM 1109 C C . GLY A 1 143 ? 29.107 0.471 -14.430 1.00 80.25 143 GLY A C 1
ATOM 1110 O O . GLY A 1 143 ? 29.454 -0.693 -14.644 1.00 80.25 143 GLY A O 1
ATOM 1111 N N . THR A 1 144 ? 27.879 0.772 -14.006 1.00 83.81 144 THR A N 1
ATOM 1112 C CA . THR A 1 144 ? 26.802 -0.195 -13.782 1.00 83.81 144 THR A CA 1
ATOM 1113 C C . THR A 1 144 ? 25.743 -0.079 -14.872 1.00 83.81 144 THR A C 1
ATOM 1115 O O . THR A 1 144 ? 25.299 1.008 -15.230 1.00 83.81 144 THR A O 1
ATOM 1118 N N . LEU A 1 145 ? 25.305 -1.226 -15.394 1.00 86.38 145 LEU A N 1
ATOM 1119 C CA . LEU A 1 145 ? 24.206 -1.274 -16.350 1.00 86.38 145 LEU A CA 1
ATOM 1120 C C . LEU A 1 145 ? 22.882 -1.076 -15.606 1.00 86.38 145 LEU A C 1
ATOM 1122 O O . LEU A 1 145 ? 22.525 -1.873 -14.730 1.00 86.38 145 LEU A O 1
ATOM 1126 N N . VAL A 1 146 ? 22.154 -0.030 -15.967 1.00 89.56 146 VAL A N 1
ATOM 1127 C CA . VAL A 1 146 ? 20.861 0.320 -15.389 1.00 89.56 146 VAL A CA 1
ATOM 1128 C C . VAL A 1 146 ? 19.776 0.302 -16.459 1.00 89.56 146 VAL A C 1
ATOM 1130 O O . VAL A 1 146 ? 20.034 0.494 -17.646 1.00 89.56 146 VAL A O 1
ATOM 1133 N N . LEU A 1 147 ? 18.548 0.035 -16.034 1.00 89.69 147 LEU A N 1
ATOM 1134 C CA . LEU A 1 147 ? 17.362 0.097 -16.867 1.00 89.69 147 LEU A CA 1
ATOM 1135 C C . LEU A 1 147 ? 16.631 1.407 -16.582 1.00 89.69 147 LEU A C 1
ATOM 1137 O O . LEU A 1 147 ? 16.141 1.613 -15.468 1.00 89.69 147 LEU A O 1
ATOM 1141 N N . ASP A 1 148 ? 16.545 2.255 -17.600 1.00 90.19 148 ASP A N 1
ATOM 1142 C CA . ASP A 1 148 ? 15.669 3.421 -17.619 1.00 90.19 148 ASP A CA 1
ATOM 1143 C C . ASP A 1 148 ? 14.287 2.975 -18.100 1.00 90.19 148 ASP A C 1
ATOM 1145 O O . ASP A 1 148 ? 14.127 2.547 -19.247 1.00 90.19 148 ASP A O 1
ATOM 1149 N N . THR A 1 149 ? 13.312 2.944 -17.195 1.00 87.69 149 THR A N 1
ATOM 1150 C CA . THR A 1 149 ? 12.021 2.301 -17.451 1.00 87.69 149 THR A CA 1
ATOM 1151 C C . THR A 1 149 ? 11.046 3.228 -18.165 1.00 87.69 149 THR A C 1
ATOM 1153 O O . THR A 1 149 ? 10.909 4.385 -17.786 1.00 87.69 149 THR A O 1
ATOM 1156 N N . ASP A 1 150 ? 10.259 2.680 -19.093 1.00 87.06 150 ASP A N 1
ATOM 1157 C CA . ASP A 1 150 ? 9.168 3.414 -19.756 1.00 87.06 150 ASP A CA 1
ATOM 1158 C C . ASP A 1 150 ? 7.985 3.694 -18.799 1.00 87.06 150 ASP A C 1
ATOM 1160 O O . ASP A 1 150 ? 7.127 4.533 -19.072 1.00 87.06 150 ASP A O 1
ATOM 1164 N N . ILE A 1 151 ? 7.915 2.970 -17.676 1.00 85.69 151 ILE A N 1
ATOM 1165 C CA . ILE A 1 151 ? 6.904 3.155 -16.629 1.00 85.69 151 ILE A CA 1
ATOM 1166 C C . ILE A 1 151 ? 7.308 4.265 -15.649 1.00 85.69 151 ILE A C 1
ATOM 1168 O O . ILE A 1 151 ? 8.454 4.700 -15.607 1.00 85.69 151 ILE A O 1
ATOM 1172 N N . ALA A 1 152 ? 6.378 4.698 -14.796 1.00 86.31 152 ALA A N 1
ATOM 1173 C CA . ALA A 1 152 ? 6.581 5.799 -13.852 1.00 86.31 152 ALA A CA 1
ATOM 1174 C C . ALA A 1 152 ? 7.473 5.457 -12.632 1.00 86.31 152 ALA A C 1
ATOM 1176 O O . ALA A 1 152 ? 7.198 5.905 -11.514 1.00 86.31 152 ALA A O 1
ATOM 1177 N N . VAL A 1 153 ? 8.543 4.679 -12.828 1.00 86.25 153 VAL A N 1
ATOM 1178 C CA . VAL A 1 153 ? 9.633 4.537 -11.854 1.00 86.25 153 VAL A CA 1
ATOM 1179 C C . VAL A 1 153 ? 10.630 5.663 -12.105 1.00 86.25 153 VAL A C 1
ATOM 1181 O O . VAL A 1 153 ? 11.221 5.765 -13.173 1.00 86.25 153 VAL A O 1
ATOM 1184 N N . ARG A 1 154 ? 10.810 6.546 -11.123 1.00 85.06 154 ARG A N 1
ATOM 1185 C CA . ARG A 1 154 ? 11.600 7.785 -11.274 1.00 85.06 154 ARG A CA 1
ATOM 1186 C C . ARG A 1 154 ? 13.074 7.628 -10.897 1.00 85.06 154 ARG A C 1
ATOM 1188 O O . ARG A 1 154 ? 13.716 8.590 -10.490 1.00 85.06 154 ARG A O 1
ATOM 1195 N N . TYR A 1 155 ? 13.600 6.412 -10.970 1.00 83.75 155 TYR A N 1
ATOM 1196 C CA . TYR A 1 155 ? 15.010 6.124 -10.727 1.00 83.75 155 TYR A CA 1
ATOM 1197 C C . TYR A 1 155 ? 15.463 4.942 -11.577 1.00 83.75 155 TYR A C 1
ATOM 1199 O O . TYR A 1 155 ? 14.685 4.029 -11.850 1.00 83.75 155 TYR A O 1
ATOM 1207 N N . ALA A 1 156 ? 16.742 4.943 -11.942 1.00 83.81 156 ALA A N 1
ATOM 1208 C CA . ALA A 1 156 ? 17.327 3.873 -12.729 1.00 83.81 156 ALA A CA 1
ATOM 1209 C C . ALA A 1 156 ? 17.400 2.566 -11.915 1.00 83.81 156 ALA A C 1
ATOM 1211 O O . ALA A 1 156 ? 17.843 2.551 -10.757 1.00 83.81 156 ALA A O 1
ATOM 1212 N N . ILE A 1 157 ? 16.940 1.461 -12.508 1.00 87.25 157 ILE A N 1
ATOM 1213 C CA . ILE A 1 157 ? 16.917 0.147 -11.852 1.00 87.25 157 ILE A CA 1
ATOM 1214 C C . ILE A 1 157 ? 18.192 -0.616 -12.232 1.00 87.25 157 ILE A C 1
ATOM 1216 O O . ILE A 1 157 ? 18.386 -0.899 -13.413 1.00 87.25 157 ILE A O 1
ATOM 1220 N N . PRO A 1 158 ? 19.057 -1.005 -11.278 1.00 88.38 158 PRO A N 1
ATOM 1221 C CA . PRO A 1 158 ? 20.266 -1.752 -11.599 1.00 88.38 158 PRO A CA 1
ATOM 1222 C C . PRO A 1 158 ? 19.921 -3.130 -12.170 1.00 88.38 158 PRO A C 1
ATOM 1224 O O . PRO A 1 158 ? 19.114 -3.879 -11.609 1.00 88.38 158 PRO A O 1
ATOM 1227 N N . VAL A 1 159 ? 20.564 -3.484 -13.280 1.00 86.25 159 VAL A N 1
ATOM 1228 C CA . VAL A 1 159 ? 20.350 -4.764 -13.953 1.00 86.25 159 VAL A CA 1
ATOM 1229 C C . VAL A 1 159 ? 21.305 -5.798 -13.368 1.00 86.25 159 VAL A C 1
ATOM 1231 O O . VAL A 1 159 ? 22.515 -5.762 -13.588 1.00 86.25 159 VAL A O 1
ATOM 1234 N N . ALA A 1 160 ? 20.762 -6.764 -12.625 1.00 76.19 160 ALA A N 1
ATOM 1235 C CA . ALA A 1 160 ? 21.535 -7.921 -12.191 1.00 76.19 160 ALA A CA 1
ATOM 1236 C C . ALA A 1 160 ? 21.879 -8.783 -13.415 1.00 76.19 160 ALA A C 1
ATOM 1238 O O . ALA A 1 160 ? 21.004 -9.441 -13.981 1.00 76.19 160 ALA A O 1
ATOM 1239 N N . LYS A 1 161 ? 23.152 -8.796 -13.825 1.00 67.31 161 LYS A N 1
ATOM 1240 C CA . LYS A 1 161 ? 23.643 -9.682 -14.889 1.00 67.31 161 LYS A CA 1
ATOM 1241 C C . LYS A 1 161 ? 23.469 -11.141 -14.447 1.00 67.31 161 LYS A C 1
ATOM 1243 O O . LYS A 1 161 ? 24.242 -11.646 -13.636 1.00 67.31 161 LYS A O 1
ATOM 1248 N N . LYS A 1 162 ? 22.437 -11.820 -14.950 1.00 54.06 162 LYS A N 1
ATOM 1249 C CA . LYS A 1 162 ? 22.271 -13.276 -14.836 1.00 54.06 162 LYS A CA 1
ATOM 1250 C C . LYS A 1 162 ? 22.337 -13.879 -16.239 1.00 54.06 162 LYS A C 1
ATOM 1252 O O . LYS A 1 162 ? 21.395 -13.724 -17.008 1.00 54.06 162 LYS A O 1
ATOM 1257 N N . GLY A 1 163 ? 23.437 -14.572 -16.536 1.00 58.56 163 GLY A N 1
ATOM 1258 C CA . GLY A 1 163 ? 23.683 -15.249 -17.817 1.00 58.56 163 GLY A CA 1
ATOM 1259 C C . GLY A 1 163 ? 24.281 -14.355 -18.910 1.00 58.56 163 GLY A C 1
ATOM 1260 O O . GLY A 1 163 ? 24.652 -13.209 -18.650 1.00 58.56 163 GLY A O 1
ATOM 1261 N N . ASP A 1 164 ? 24.347 -14.898 -20.131 1.00 53.72 164 ASP A N 1
ATOM 1262 C CA . ASP A 1 164 ? 24.833 -14.240 -21.355 1.00 53.72 164 ASP A CA 1
ATOM 1263 C C . ASP A 1 164 ? 23.847 -13.176 -21.861 1.00 53.72 164 ASP A C 1
ATOM 1265 O O . ASP A 1 164 ? 23.249 -13.279 -22.936 1.00 53.72 164 ASP A O 1
ATOM 1269 N N . VAL A 1 165 ? 23.642 -12.125 -21.071 1.00 63.41 165 VAL A N 1
ATOM 1270 C CA . VAL A 1 165 ? 22.903 -10.948 -21.523 1.00 63.41 165 VAL A CA 1
ATOM 1271 C C . VAL A 1 165 ? 23.777 -10.229 -22.555 1.00 63.41 165 VAL A C 1
ATOM 1273 O O . VAL A 1 165 ? 24.665 -9.461 -22.202 1.00 63.41 165 VAL A O 1
ATOM 1276 N N . LYS A 1 166 ? 23.533 -10.503 -23.845 1.00 71.06 166 LYS A N 1
ATOM 1277 C CA . LYS A 1 166 ? 24.180 -9.821 -24.986 1.00 71.06 166 LYS A CA 1
ATOM 1278 C C . LYS A 1 166 ? 23.717 -8.372 -25.173 1.00 71.06 166 LYS A C 1
ATOM 1280 O O . LYS A 1 166 ? 24.229 -7.698 -26.062 1.00 71.06 166 LYS A O 1
ATOM 1285 N N . ALA A 1 167 ? 22.740 -7.932 -24.381 1.00 75.69 167 ALA A N 1
ATOM 1286 C CA . ALA A 1 167 ? 22.175 -6.599 -24.473 1.00 75.69 167 ALA A CA 1
ATOM 1287 C C . ALA A 1 167 ? 23.208 -5.549 -24.042 1.00 75.69 167 ALA A C 1
ATOM 1289 O O . ALA A 1 167 ? 23.881 -5.699 -23.015 1.00 75.69 167 ALA A O 1
ATOM 1290 N N . LYS A 1 168 ? 23.340 -4.512 -24.858 1.00 82.31 168 LYS A N 1
ATOM 1291 C CA . LYS A 1 168 ? 24.293 -3.417 -24.696 1.00 82.31 168 LYS A CA 1
ATOM 1292 C C . LYS A 1 168 ? 23.559 -2.146 -24.289 1.00 82.31 168 LYS A C 1
ATOM 1294 O O . LYS A 1 168 ? 22.334 -2.064 -24.318 1.00 82.31 168 LYS A O 1
ATOM 1299 N N . GLU A 1 169 ? 24.333 -1.150 -23.887 1.00 86.19 169 GLU A N 1
ATOM 1300 C CA . GLU A 1 169 ? 23.818 0.204 -23.727 1.00 86.19 169 GLU A CA 1
ATOM 1301 C C . GLU A 1 169 ? 23.089 0.664 -25.000 1.00 86.19 169 GLU A C 1
ATOM 1303 O O . GLU A 1 169 ? 23.566 0.437 -26.111 1.00 86.19 169 GLU A O 1
ATOM 1308 N N . GLY A 1 170 ? 21.924 1.285 -24.821 1.00 86.94 170 GLY A N 1
ATOM 1309 C CA . GLY A 1 170 ? 21.040 1.727 -25.899 1.00 86.94 170 GLY A CA 1
ATOM 1310 C C . GLY A 1 170 ? 19.993 0.699 -26.334 1.00 86.94 170 GLY A C 1
ATOM 1311 O O . GLY A 1 170 ? 19.012 1.085 -26.968 1.00 86.94 170 GLY A O 1
ATOM 1312 N N . ASP A 1 171 ? 20.131 -0.579 -25.964 1.00 89.12 171 ASP A N 1
ATOM 1313 C CA . ASP A 1 171 ? 19.141 -1.591 -26.337 1.00 89.12 171 ASP A CA 1
ATOM 1314 C C . ASP A 1 171 ? 17.831 -1.396 -25.562 1.00 89.12 171 ASP A C 1
ATOM 1316 O O . ASP A 1 171 ? 17.816 -1.218 -24.336 1.00 89.12 171 ASP A O 1
ATOM 1320 N N . LYS A 1 172 ? 16.706 -1.494 -26.280 1.00 90.62 172 LYS A N 1
ATOM 1321 C CA . LYS A 1 172 ? 15.373 -1.561 -25.678 1.00 90.62 172 LYS A CA 1
ATOM 1322 C C . LYS A 1 172 ? 15.068 -3.000 -25.284 1.00 90.62 172 LYS A C 1
ATOM 1324 O O . LYS A 1 172 ? 15.058 -3.899 -26.123 1.00 90.62 172 LYS A O 1
ATOM 1329 N N . VAL A 1 173 ? 14.805 -3.216 -24.001 1.00 90.50 173 VAL A N 1
ATOM 1330 C CA . VAL A 1 173 ? 14.632 -4.552 -23.424 1.00 90.50 173 VAL A CA 1
ATOM 1331 C C . VAL A 1 173 ? 13.360 -4.641 -22.593 1.00 90.50 173 VAL A C 1
ATOM 1333 O O . VAL A 1 173 ? 12.833 -3.642 -22.101 1.00 90.50 173 VAL A O 1
ATOM 1336 N N . GLN A 1 174 ? 12.880 -5.868 -22.409 1.00 89.81 174 GLN A N 1
ATOM 1337 C CA . GLN A 1 174 ? 11.874 -6.194 -21.409 1.00 89.81 174 GLN A CA 1
ATOM 1338 C C . GLN A 1 174 ? 12.562 -6.898 -20.238 1.00 89.81 174 GLN A C 1
ATOM 1340 O O . GLN A 1 174 ? 13.286 -7.875 -20.429 1.00 89.81 174 GLN A O 1
ATOM 1345 N N . ALA A 1 175 ? 12.333 -6.414 -19.021 1.00 87.19 175 ALA A N 1
ATOM 1346 C CA . ALA A 1 175 ? 12.930 -6.956 -17.810 1.00 87.19 175 ALA A CA 1
ATOM 1347 C C . ALA A 1 175 ? 11.864 -7.249 -16.756 1.00 87.19 175 ALA A C 1
ATOM 1349 O O . ALA A 1 175 ? 10.845 -6.568 -16.656 1.00 87.19 175 ALA A O 1
ATOM 1350 N N . LYS A 1 176 ? 12.114 -8.264 -15.925 1.00 87.81 176 LYS A N 1
ATOM 1351 C CA . LYS A 1 176 ? 11.272 -8.562 -14.765 1.00 87.81 176 LYS A CA 1
ATOM 1352 C C . LYS A 1 176 ? 11.857 -7.908 -13.520 1.00 87.81 176 LYS A C 1
ATOM 1354 O O . LYS A 1 176 ? 12.920 -8.320 -13.054 1.00 87.81 176 LYS A O 1
ATOM 1359 N N . VAL A 1 177 ? 11.146 -6.939 -12.955 1.00 85.94 177 VAL A N 1
ATOM 1360 C CA . VAL A 1 177 ? 11.573 -6.233 -11.743 1.00 85.94 177 VAL A CA 1
ATOM 1361 C C . VAL A 1 177 ? 11.357 -7.121 -10.522 1.00 85.94 177 VAL A C 1
ATOM 1363 O O . VAL A 1 177 ? 10.303 -7.736 -10.334 1.00 85.94 177 VAL A O 1
ATOM 1366 N N . ARG A 1 178 ? 12.380 -7.193 -9.671 1.00 81.69 178 ARG A N 1
ATOM 1367 C CA . ARG A 1 178 ? 12.323 -7.863 -8.372 1.00 81.69 178 ARG A CA 1
ATOM 1368 C C . ARG A 1 178 ? 12.851 -6.913 -7.310 1.00 81.69 178 ARG A C 1
ATOM 1370 O O . ARG A 1 178 ? 13.927 -6.350 -7.475 1.00 81.69 178 ARG A O 1
ATOM 1377 N N . ARG A 1 179 ? 12.099 -6.767 -6.221 1.00 71.06 179 ARG A N 1
ATOM 1378 C CA . ARG A 1 179 ? 12.591 -6.128 -5.002 1.00 71.06 179 ARG A CA 1
ATOM 1379 C C . ARG A 1 179 ? 13.424 -7.169 -4.250 1.00 71.06 179 ARG A C 1
ATOM 1381 O O . ARG A 1 179 ? 12.994 -8.320 -4.163 1.00 71.06 179 ARG A O 1
ATOM 1388 N N . LYS A 1 180 ? 14.636 -6.792 -3.850 1.00 59.34 180 LYS A N 1
ATOM 1389 C CA . LYS A 1 180 ? 15.547 -7.639 -3.076 1.00 59.34 180 LYS A CA 1
ATOM 1390 C C . LYS A 1 180 ? 15.318 -7.414 -1.590 1.00 59.34 180 LYS A C 1
ATOM 1392 O O . LYS A 1 180 ? 14.961 -6.265 -1.247 1.00 59.34 180 LYS A O 1
#

Sequence (180 aa):
MKEIENQIIRCLEESGQSLPIRDLLKELRVRRSQKKAFFQALDGLEQDGKITVSKKGRVHLPEKSSAVEATIVSYSRGFAFARPDDGGDDLFIHSDKLKDAFIGDHVLLNNIRTGPKGQSAEVGKVAEKGNRLVTGTLKMEDGTLVLDTDIAVRYAIPVAKKGDVKAKEGDKVQAKVRRK